Protein AF-A0A6B4PZ00-F1 (afdb_monomer_lite)

Radius of gyration: 22.48 Å; chains: 1; bounding box: 42×47×64 Å

Secondary structure (DSSP, 8-state):
-HHHHHHHHHHHHHHHHHHHHHHHTS----PPP-STT-EEEEEEEEETTEEEEEEEEES-SSSEEEEEETTHHHHHHHHHHH-GGGEEEEEEES--S-HHHHHH-

Structure (mmCIF, N/CA/C/O backbone):
data_AF-A0A6B4PZ00-F1
#
_entry.id   AF-A0A6B4PZ00-F1
#
loop_
_atom_site.group_PDB
_atom_site.id
_atom_site.type_symbol
_atom_site.label_atom_id
_atom_site.label_alt_id
_atom_site.label_comp_id
_atom_site.label_asym_id
_atom_site.label_entity_id
_atom_site.label_seq_id
_atom_site.pdbx_PDB_ins_code
_atom_site.Cartn_x
_atom_site.Cartn_y
_atom_site.Cartn_z
_atom_site.occupancy
_atom_site.B_iso_or_equiv
_atom_site.auth_seq_id
_atom_site.auth_comp_id
_atom_site.auth_asym_id
_atom_site.auth_atom_id
_atom_site.pdbx_PDB_model_num
ATOM 1 N N . MET A 1 1 ? 29.088 -0.197 -50.088 1.00 58.53 1 MET A N 1
ATOM 2 C CA . MET A 1 1 ? 27.790 0.331 -49.590 1.00 58.53 1 MET A CA 1
ATOM 3 C C . MET A 1 1 ? 27.212 -0.443 -48.397 1.00 58.53 1 MET A C 1
ATOM 5 O O . MET A 1 1 ? 26.783 0.213 -47.458 1.00 58.53 1 MET A O 1
ATOM 9 N N . LYS A 1 2 ? 27.252 -1.789 -48.359 1.00 60.94 2 LYS A N 1
ATOM 10 C CA . LYS A 1 2 ? 26.704 -2.606 -47.246 1.00 60.94 2 LYS A CA 1
ATOM 11 C C . LYS A 1 2 ? 27.252 -2.265 -45.845 1.00 60.94 2 LYS A C 1
ATOM 13 O O . LYS A 1 2 ? 26.471 -2.107 -44.916 1.00 60.94 2 LYS A O 1
ATOM 18 N N . TYR A 1 3 ? 28.567 -2.073 -45.699 1.00 61.94 3 TYR A N 1
ATOM 19 C CA . TYR A 1 3 ? 29.188 -1.780 -44.396 1.00 61.94 3 TYR A CA 1
ATOM 20 C C . TYR A 1 3 ? 28.753 -0.439 -43.781 1.00 61.94 3 TYR A C 1
ATOM 22 O O . TYR A 1 3 ? 28.570 -0.362 -42.573 1.00 61.94 3 TYR A O 1
ATOM 30 N N . LYS A 1 4 ? 28.502 0.598 -44.596 1.00 72.31 4 LYS A N 1
ATOM 31 C CA . LYS A 1 4 ? 27.989 1.890 -44.102 1.00 72.31 4 LYS A CA 1
ATOM 32 C C . LYS A 1 4 ? 26.545 1.774 -43.597 1.00 72.31 4 LYS A C 1
ATOM 34 O O . LYS A 1 4 ? 26.216 2.354 -42.571 1.00 72.31 4 LYS A O 1
ATOM 39 N N . SER A 1 5 ? 25.711 0.984 -44.278 1.00 71.88 5 SER A N 1
ATOM 40 C CA . SER A 1 5 ? 24.324 0.721 -43.866 1.00 71.88 5 SER A CA 1
ATOM 41 C C . SER A 1 5 ? 24.250 -0.043 -42.535 1.00 71.88 5 SER A C 1
ATOM 43 O O . SER A 1 5 ? 23.478 0.340 -41.661 1.00 71.88 5 SER A O 1
ATOM 45 N N . LEU A 1 6 ? 25.121 -1.037 -42.323 1.00 82.88 6 LEU A N 1
ATOM 46 C CA . LEU A 1 6 ? 25.235 -1.757 -41.044 1.00 82.88 6 LEU A CA 1
ATOM 47 C C . LEU A 1 6 ? 25.638 -0.840 -39.878 1.00 82.88 6 LEU A C 1
ATOM 49 O O . LEU A 1 6 ? 25.087 -0.966 -38.785 1.00 82.88 6 LEU A O 1
ATOM 53 N N . THR A 1 7 ? 26.564 0.099 -40.096 1.00 86.06 7 THR A N 1
ATOM 54 C CA . THR A 1 7 ? 26.946 1.086 -39.072 1.00 86.06 7 THR A CA 1
ATOM 55 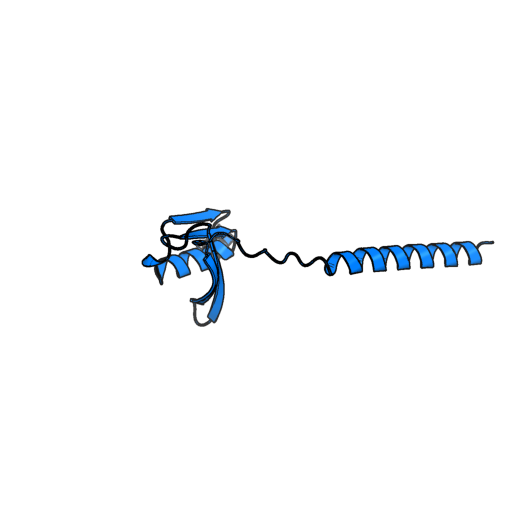C C . THR A 1 7 ? 25.784 2.016 -38.723 1.00 86.06 7 THR A C 1
ATOM 57 O O . THR A 1 7 ? 25.539 2.259 -37.546 1.00 86.06 7 THR A O 1
ATOM 60 N N . ILE A 1 8 ? 25.020 2.478 -39.719 1.00 89.56 8 ILE A N 1
ATOM 61 C CA . ILE A 1 8 ? 23.846 3.339 -39.501 1.00 89.56 8 ILE A CA 1
ATOM 62 C C . ILE A 1 8 ? 22.776 2.612 -38.674 1.00 89.56 8 ILE A C 1
ATOM 64 O O . ILE A 1 8 ? 22.265 3.176 -37.709 1.00 89.56 8 ILE A O 1
ATOM 68 N N . ILE A 1 9 ? 22.485 1.346 -38.987 1.00 93.00 9 ILE A N 1
ATOM 69 C CA . ILE A 1 9 ? 21.504 0.540 -38.240 1.00 93.00 9 ILE A CA 1
ATOM 70 C C . ILE A 1 9 ? 21.927 0.372 -36.772 1.00 93.00 9 ILE A C 1
ATOM 72 O O . ILE A 1 9 ? 21.102 0.536 -35.875 1.00 93.00 9 ILE A O 1
ATOM 76 N N . LYS A 1 10 ? 23.214 0.105 -36.507 1.00 92.94 10 LYS A N 1
ATOM 77 C CA . LYS A 1 10 ? 23.741 -0.004 -35.134 1.00 92.94 10 LYS A CA 1
ATOM 78 C C . LYS A 1 10 ? 23.612 1.305 -34.354 1.00 92.94 10 LYS A C 1
ATOM 80 O O . LYS A 1 10 ? 23.250 1.272 -33.183 1.00 92.94 10 LYS A O 1
ATOM 85 N N . VAL A 1 11 ? 23.874 2.442 -34.998 1.00 94.38 11 VAL A N 1
ATOM 86 C CA . VAL A 1 11 ? 23.721 3.768 -34.377 1.00 94.38 11 VAL A CA 1
ATOM 87 C C . VAL A 1 11 ? 22.255 4.049 -34.048 1.00 94.38 11 VAL A C 1
ATOM 89 O O . VAL A 1 11 ? 21.961 4.477 -32.937 1.00 94.38 11 VAL A O 1
ATOM 92 N N . ILE A 1 12 ? 21.327 3.746 -34.961 1.00 95.69 12 ILE A N 1
ATOM 93 C CA . ILE A 1 12 ? 19.884 3.903 -34.714 1.00 95.69 12 ILE A CA 1
ATOM 94 C C . ILE A 1 12 ? 19.441 3.034 -33.533 1.00 95.69 12 ILE A C 1
ATOM 96 O O . ILE A 1 12 ? 18.768 3.526 -32.631 1.00 95.69 12 ILE A O 1
ATOM 100 N N . PHE A 1 13 ? 19.857 1.766 -33.497 1.00 96.44 13 PHE A N 1
ATOM 101 C CA . PHE A 1 13 ? 19.533 0.870 -32.388 1.00 96.44 13 PHE A CA 1
ATOM 102 C C . PHE A 1 13 ? 20.084 1.386 -31.052 1.00 96.44 13 PHE A C 1
ATOM 104 O O . PHE A 1 13 ? 19.375 1.378 -30.048 1.00 96.44 13 PHE A O 1
ATOM 111 N N . PHE A 1 14 ? 21.317 1.896 -31.041 1.00 96.44 14 PHE A N 1
ATOM 112 C CA . PHE A 1 14 ? 21.932 2.478 -29.848 1.00 96.44 14 PHE A CA 1
ATOM 113 C C . PHE A 1 14 ? 21.185 3.729 -29.357 1.00 96.44 14 PHE A C 1
ATOM 115 O O . PHE A 1 14 ? 20.950 3.873 -28.160 1.00 96.44 14 PHE A O 1
ATOM 122 N N . ILE A 1 15 ? 20.739 4.596 -30.272 1.00 96.31 15 ILE A N 1
ATOM 123 C CA . ILE A 1 15 ? 19.922 5.775 -29.943 1.00 96.31 15 ILE A CA 1
ATOM 124 C C . ILE A 1 15 ? 18.568 5.358 -29.355 1.00 96.31 15 ILE A C 1
ATOM 126 O O . ILE A 1 15 ? 18.143 5.927 -28.352 1.00 96.31 15 ILE A O 1
ATOM 130 N N . ILE A 1 16 ? 17.906 4.349 -29.932 1.00 95.69 16 ILE A N 1
ATOM 131 C CA . ILE A 1 16 ? 16.635 3.818 -29.412 1.00 95.69 16 ILE A CA 1
ATOM 132 C C . ILE A 1 16 ? 16.834 3.215 -28.017 1.00 95.69 16 ILE A C 1
ATOM 134 O O . ILE A 1 16 ? 16.049 3.499 -27.115 1.00 95.69 16 ILE A O 1
ATOM 138 N N . ALA A 1 17 ? 17.898 2.436 -27.809 1.00 95.38 17 ALA A N 1
ATOM 139 C CA . ALA A 1 17 ? 18.220 1.861 -26.506 1.00 95.38 17 ALA A CA 1
ATOM 140 C C . ALA A 1 17 ? 18.469 2.951 -25.449 1.00 95.38 17 ALA A C 1
ATOM 142 O O . ALA A 1 17 ? 17.926 2.867 -24.350 1.00 95.38 17 ALA A O 1
ATOM 143 N N . ILE A 1 18 ? 19.214 4.009 -25.792 1.00 94.62 18 ILE A N 1
ATOM 144 C CA . ILE A 1 18 ? 19.410 5.173 -24.914 1.00 94.62 18 ILE A CA 1
ATOM 145 C C . ILE A 1 18 ? 18.081 5.869 -24.620 1.00 94.62 18 ILE A C 1
ATOM 147 O O . ILE A 1 18 ? 17.805 6.188 -23.468 1.00 94.62 18 ILE A O 1
ATOM 151 N N . PHE A 1 19 ? 17.239 6.086 -25.630 1.00 92.00 19 PHE A N 1
ATOM 152 C CA . PHE A 1 19 ? 15.935 6.714 -25.442 1.00 92.00 19 PHE A CA 1
ATOM 153 C C . PHE A 1 19 ? 15.038 5.903 -24.496 1.00 92.00 19 PHE A C 1
ATOM 155 O O . PHE A 1 19 ? 14.413 6.488 -23.614 1.00 92.00 19 PHE A O 1
ATOM 162 N N . LEU A 1 20 ? 15.013 4.572 -24.629 1.00 90.25 20 LEU A N 1
ATOM 163 C CA . LEU A 1 20 ? 14.276 3.680 -23.726 1.00 90.25 20 LEU A CA 1
ATOM 164 C C . LEU A 1 20 ? 14.854 3.702 -22.305 1.00 90.25 20 LEU A C 1
ATOM 166 O O . LEU A 1 20 ? 14.095 3.821 -21.346 1.00 90.25 20 LEU A O 1
ATOM 170 N N . LEU A 1 21 ? 16.182 3.672 -22.162 1.00 88.88 21 LEU A N 1
ATOM 171 C CA . LEU A 1 21 ? 16.845 3.790 -20.860 1.00 88.88 21 LEU A CA 1
ATOM 172 C C . LEU A 1 21 ? 16.526 5.125 -20.175 1.00 88.88 21 LEU A C 1
ATOM 174 O O . LEU A 1 21 ? 16.280 5.149 -18.972 1.00 88.88 21 LEU A O 1
ATOM 178 N N . LEU A 1 22 ? 16.461 6.226 -20.929 1.00 87.56 22 LEU A N 1
ATOM 179 C CA . LEU A 1 22 ? 16.082 7.542 -20.407 1.00 87.56 22 LEU A CA 1
ATOM 180 C C . LEU A 1 22 ? 14.645 7.575 -19.861 1.00 87.56 22 LEU A C 1
ATOM 182 O O . LEU A 1 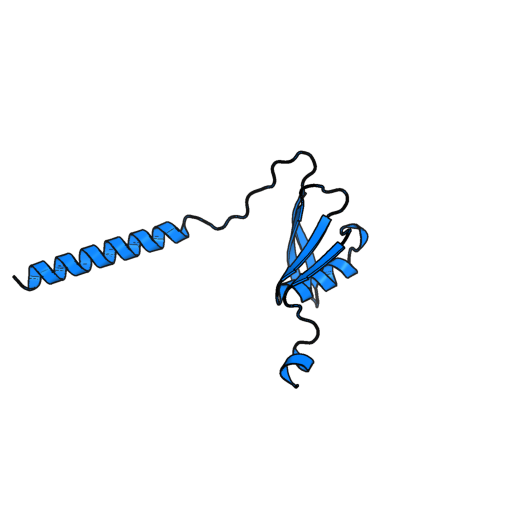22 ? 14.383 8.320 -18.916 1.00 87.56 22 LEU A O 1
ATOM 186 N N . GLN A 1 23 ? 13.722 6.758 -20.384 1.00 80.62 23 GLN A N 1
ATOM 187 C CA . GLN A 1 23 ? 12.362 6.670 -19.834 1.00 80.62 23 GLN A CA 1
ATOM 188 C C . GLN A 1 23 ? 12.333 6.023 -18.441 1.00 80.62 23 GLN A C 1
ATOM 190 O O . GLN A 1 23 ? 11.490 6.397 -17.628 1.00 80.62 23 GLN A O 1
ATOM 195 N N . CYS A 1 24 ? 13.278 5.135 -18.109 1.00 78.81 24 CYS A N 1
ATOM 196 C CA . CYS A 1 24 ? 13.392 4.561 -16.761 1.00 78.81 24 CYS A CA 1
ATOM 197 C C . CYS A 1 24 ? 13.781 5.607 -15.700 1.00 78.81 24 CYS A C 1
ATOM 199 O O . CYS A 1 24 ? 13.512 5.414 -14.516 1.00 78.81 24 CYS A O 1
ATOM 201 N N . PHE A 1 25 ? 14.364 6.739 -16.116 1.00 74.88 25 PHE A N 1
ATOM 202 C CA . PHE A 1 25 ? 14.667 7.883 -15.248 1.00 74.88 25 PHE A CA 1
ATOM 203 C C . PHE A 1 25 ? 13.508 8.884 -15.125 1.00 74.88 25 PHE A C 1
ATOM 205 O O . PHE A 1 25 ? 13.681 9.939 -14.513 1.00 74.88 25 PHE A O 1
ATOM 212 N N . LYS A 1 26 ? 12.316 8.569 -15.652 1.00 70.56 26 LYS A N 1
ATOM 213 C CA . LYS A 1 26 ? 11.051 9.158 -15.191 1.00 70.56 26 LYS A CA 1
ATOM 214 C C . LYS A 1 26 ? 10.450 8.220 -14.149 1.00 70.56 26 LYS A C 1
ATOM 216 O O . LYS A 1 26 ? 9.556 7.442 -14.475 1.00 70.56 26 LYS A O 1
ATOM 221 N N . PRO A 1 27 ? 10.962 8.234 -12.912 1.00 60.34 27 PRO A N 1
ATOM 222 C CA . PRO A 1 27 ? 10.448 7.352 -11.888 1.00 60.34 27 PRO A CA 1
ATOM 223 C C . PRO A 1 27 ? 8.946 7.581 -11.734 1.00 60.34 27 PRO A C 1
ATOM 225 O O . PRO A 1 27 ? 8.481 8.722 -11.661 1.00 60.34 27 PRO A O 1
ATOM 228 N N . THR A 1 28 ? 8.189 6.495 -11.637 1.00 63.94 28 THR A N 1
ATOM 229 C CA . THR A 1 28 ? 6.789 6.499 -11.205 1.00 63.94 28 THR A CA 1
ATOM 230 C C . THR A 1 28 ? 6.718 6.814 -9.706 1.00 63.94 28 THR A C 1
ATOM 232 O O . THR A 1 28 ? 6.084 6.097 -8.936 1.00 63.94 28 THR A O 1
ATOM 235 N N . TRP A 1 29 ? 7.428 7.859 -9.258 1.00 66.62 29 TRP A N 1
ATOM 236 C CA . TRP A 1 29 ? 7.321 8.368 -7.902 1.00 66.62 29 TRP A CA 1
ATOM 237 C C . TRP A 1 29 ? 5.930 8.933 -7.755 1.00 66.62 29 TRP A C 1
ATOM 239 O O . TRP A 1 29 ? 5.573 9.961 -8.329 1.00 66.62 29 TRP A O 1
ATOM 249 N N . THR A 1 30 ? 5.156 8.240 -6.946 1.00 75.12 30 THR A N 1
ATOM 250 C CA . THR A 1 30 ? 3.869 8.699 -6.484 1.00 75.12 30 THR A CA 1
ATOM 251 C C . THR A 1 30 ? 4.049 10.045 -5.758 1.00 75.12 30 THR A C 1
ATOM 253 O O . THR A 1 30 ? 4.659 10.081 -4.686 1.00 75.12 30 THR A O 1
ATOM 256 N N . PRO A 1 31 ? 3.564 11.173 -6.310 1.00 79.75 31 PRO A N 1
ATOM 257 C CA . PRO A 1 31 ? 3.841 12.493 -5.752 1.00 79.75 31 PRO A CA 1
ATOM 258 C C . PRO A 1 31 ? 3.146 12.684 -4.400 1.00 79.75 31 PRO A C 1
ATOM 260 O O . PRO A 1 31 ? 2.088 12.108 -4.136 1.00 79.75 31 PRO A O 1
ATOM 263 N N . LYS A 1 32 ? 3.699 13.547 -3.541 1.00 80.69 32 LYS A N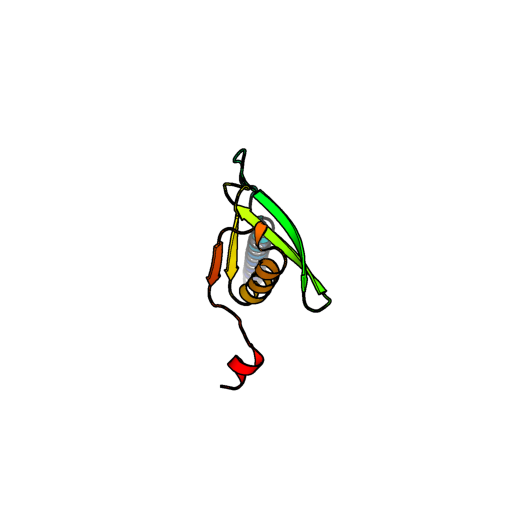 1
ATOM 264 C CA . LYS A 1 32 ? 3.025 13.931 -2.293 1.00 80.69 32 LYS A CA 1
ATOM 265 C C . LYS A 1 32 ? 1.718 14.667 -2.594 1.00 80.69 32 LYS A C 1
ATOM 267 O O . LYS A 1 32 ? 1.657 15.501 -3.499 1.00 80.69 32 LYS A O 1
ATOM 272 N N . ILE A 1 33 ? 0.691 14.392 -1.798 1.00 84.38 33 ILE A N 1
ATOM 273 C CA . ILE A 1 33 ? -0.557 15.158 -1.815 1.00 84.38 33 ILE A CA 1
ATOM 274 C C . ILE A 1 33 ? -0.268 16.500 -1.117 1.00 84.38 33 ILE A C 1
ATOM 276 O O . ILE A 1 33 ? 0.261 16.519 -0.011 1.00 84.38 33 ILE A O 1
ATOM 280 N N . LYS A 1 34 ? -0.529 17.631 -1.787 1.00 83.12 34 LYS A N 1
ATOM 281 C CA . LYS A 1 34 ? -0.156 18.984 -1.310 1.00 83.12 34 LYS A CA 1
ATOM 282 C C . LYS A 1 34 ? -1.263 19.686 -0.507 1.00 83.12 34 LYS A C 1
ATOM 284 O O . LYS A 1 34 ? -1.307 20.912 -0.462 1.00 83.12 34 LYS A O 1
ATOM 289 N N . VAL A 1 35 ? -2.188 18.940 0.091 1.00 87.19 35 VAL A N 1
ATOM 290 C CA . VAL A 1 35 ? -3.315 19.517 0.840 1.00 87.19 35 VAL A CA 1
ATOM 291 C C . VAL A 1 35 ? -2.945 19.605 2.320 1.00 87.19 35 VAL A C 1
ATOM 293 O O . VAL A 1 35 ? -2.337 18.693 2.866 1.00 87.19 35 VAL A O 1
ATOM 296 N N . LYS A 1 36 ? -3.311 20.698 3.002 1.00 85.69 36 LYS A N 1
ATOM 297 C CA . LYS A 1 36 ? -2.917 20.954 4.404 1.00 85.69 36 LYS A CA 1
ATOM 298 C C . LYS A 1 36 ? -3.234 19.790 5.358 1.00 85.69 36 LYS A C 1
ATOM 300 O O . LYS A 1 36 ? -2.495 19.576 6.311 1.00 85.69 36 LYS A O 1
ATOM 305 N N . ASN A 1 37 ? -4.321 19.062 5.101 1.00 87.00 37 ASN A N 1
ATOM 306 C CA . ASN A 1 37 ? -4.772 17.946 5.928 1.00 87.00 37 ASN A CA 1
ATOM 307 C C . ASN A 1 37 ? -4.549 16.567 5.286 1.00 87.00 37 ASN A C 1
ATOM 309 O O . ASN A 1 37 ? -5.108 15.593 5.771 1.00 87.00 37 ASN A O 1
ATOM 313 N N . SER A 1 38 ? -3.788 16.461 4.192 1.00 86.62 38 SER A N 1
ATOM 314 C CA . SER A 1 38 ? -3.536 15.165 3.551 1.00 86.62 38 SER A CA 1
ATOM 315 C C . SER A 1 38 ? -2.500 14.321 4.290 1.00 86.62 38 SER A C 1
ATOM 317 O O . SER A 1 38 ? -1.614 14.855 4.951 1.00 86.62 38 SER A O 1
ATOM 319 N N . ILE A 1 39 ? -2.577 13.007 4.091 1.00 84.50 39 ILE A N 1
ATOM 320 C CA . ILE A 1 39 ? -1.594 12.006 4.513 1.00 84.50 39 ILE A CA 1
ATOM 321 C C . ILE A 1 39 ? -0.943 11.386 3.270 1.00 84.50 39 ILE A C 1
ATOM 323 O O . ILE A 1 39 ? -1.595 11.223 2.236 1.00 84.50 39 ILE A O 1
ATOM 327 N N . SER A 1 40 ? 0.362 11.119 3.327 1.00 85.81 40 SER A N 1
ATOM 328 C CA . SER A 1 40 ? 1.127 10.448 2.267 1.00 85.81 40 SER A CA 1
ATOM 329 C C . SER A 1 40 ? 2.449 9.943 2.848 1.00 85.81 40 SER A C 1
ATOM 331 O O . SER A 1 40 ? 3.496 10.553 2.617 1.00 85.81 40 SER A O 1
ATOM 333 N N . GLU A 1 41 ? 2.390 8.858 3.611 1.00 83.75 41 GLU A N 1
ATOM 334 C CA . GLU A 1 41 ? 3.512 8.311 4.382 1.00 83.75 41 GLU A CA 1
ATOM 335 C C . GLU A 1 41 ? 3.677 6.801 4.184 1.00 83.75 41 GLU A C 1
ATOM 337 O O . GLU A 1 41 ? 2.744 6.116 3.765 1.00 83.75 41 GLU A O 1
ATOM 342 N N . LEU A 1 42 ? 4.888 6.303 4.444 1.00 85.12 42 LEU A N 1
ATOM 343 C CA . LEU A 1 42 ? 5.155 4.874 4.575 1.00 85.12 42 LEU A CA 1
ATOM 344 C C . LEU A 1 42 ? 4.988 4.499 6.043 1.00 85.12 42 LEU A C 1
ATOM 346 O O . LEU A 1 42 ? 5.574 5.137 6.916 1.00 85.12 42 LEU A O 1
ATOM 350 N N . HIS A 1 43 ? 4.190 3.473 6.292 1.00 83.62 43 HIS A N 1
ATOM 351 C CA . HIS A 1 43 ? 3.861 2.979 7.617 1.00 83.62 43 HIS A CA 1
ATOM 352 C C . HIS A 1 43 ? 4.295 1.525 7.740 1.00 83.62 43 HIS A C 1
ATOM 354 O O . HIS A 1 43 ? 4.073 0.729 6.827 1.00 83.62 43 HIS A O 1
ATOM 360 N N . LYS A 1 44 ? 4.929 1.174 8.856 1.00 88.44 44 LYS A N 1
ATOM 361 C CA . LYS A 1 44 ? 5.442 -0.179 9.088 1.00 88.44 44 LYS A CA 1
ATOM 362 C C . LYS A 1 44 ? 4.379 -1.049 9.742 1.00 88.44 44 LYS A C 1
ATOM 364 O O . LYS A 1 44 ? 3.775 -0.648 10.733 1.00 88.44 44 LYS A O 1
ATOM 369 N N . VAL A 1 45 ? 4.192 -2.250 9.212 1.00 85.69 45 VAL A N 1
ATOM 370 C CA . VAL A 1 45 ? 3.298 -3.281 9.747 1.00 85.69 45 VAL A CA 1
ATOM 371 C C . VAL A 1 45 ? 4.058 -4.595 9.867 1.00 85.69 45 VAL A C 1
ATOM 373 O O . VAL A 1 45 ? 4.920 -4.897 9.044 1.00 85.69 45 VAL A O 1
ATOM 376 N N . TYR A 1 46 ? 3.760 -5.385 10.896 1.00 89.00 46 TYR A N 1
ATOM 377 C CA . TYR A 1 46 ? 4.429 -6.665 11.126 1.00 89.00 46 TYR A CA 1
ATOM 378 C C . TYR A 1 46 ? 3.455 -7.801 10.842 1.00 89.00 46 TYR A C 1
ATOM 380 O O . TYR A 1 46 ? 2.462 -7.977 11.548 1.00 89.00 46 TYR A O 1
ATOM 388 N N . ILE A 1 47 ? 3.708 -8.548 9.775 1.00 84.69 47 ILE A N 1
ATOM 389 C CA . ILE A 1 47 ? 2.775 -9.512 9.200 1.00 84.69 47 ILE A CA 1
ATOM 390 C C . ILE A 1 47 ? 3.492 -10.855 9.067 1.00 84.69 47 ILE A C 1
ATOM 392 O O . ILE A 1 47 ? 4.516 -10.949 8.396 1.00 84.69 47 ILE A O 1
ATOM 396 N N . ASN A 1 48 ? 2.966 -11.897 9.720 1.00 86.12 48 ASN A N 1
ATOM 397 C CA . ASN A 1 48 ? 3.523 -13.259 9.709 1.00 86.12 48 ASN A CA 1
ATOM 398 C C . ASN A 1 48 ? 5.042 -13.325 9.973 1.00 86.12 48 ASN A C 1
ATOM 400 O O . ASN A 1 48 ? 5.768 -14.049 9.298 1.00 86.12 48 ASN A O 1
ATOM 404 N N . GLY A 1 49 ? 5.544 -12.540 10.928 1.00 87.06 49 GLY A N 1
ATOM 405 C CA . GLY A 1 49 ? 6.975 -12.519 11.257 1.00 87.06 49 GLY A CA 1
ATOM 406 C C . GLY A 1 49 ? 7.843 -11.662 10.328 1.00 87.06 49 GLY A C 1
ATOM 407 O O . GLY A 1 49 ? 9.060 -11.655 10.482 1.00 87.06 49 GLY A O 1
ATOM 408 N N . THR A 1 50 ? 7.246 -10.946 9.373 1.00 84.06 50 THR A N 1
ATOM 409 C CA . THR A 1 50 ? 7.950 -10.064 8.432 1.00 84.06 50 THR A CA 1
ATOM 410 C C . THR A 1 50 ? 7.522 -8.613 8.643 1.00 84.06 50 THR A C 1
ATOM 412 O O . THR A 1 50 ? 6.329 -8.315 8.690 1.00 84.06 50 THR A O 1
ATOM 415 N N . GLU A 1 51 ? 8.485 -7.694 8.743 1.00 89.19 51 GLU A N 1
ATOM 416 C CA . GLU A 1 51 ? 8.217 -6.251 8.707 1.00 89.19 51 GLU A CA 1
ATOM 417 C C . GLU A 1 51 ? 7.977 -5.814 7.259 1.00 89.19 51 GLU A C 1
ATOM 419 O O . GLU A 1 51 ? 8.816 -6.042 6.387 1.00 89.19 51 GLU A O 1
ATOM 424 N N . LEU A 1 52 ? 6.834 -5.187 7.001 1.00 85.12 52 LEU A N 1
ATOM 425 C CA . LEU A 1 52 ? 6.442 -4.665 5.697 1.00 85.12 52 LEU A CA 1
ATOM 426 C C . LEU A 1 52 ? 6.147 -3.168 5.810 1.00 85.12 52 LEU A C 1
ATOM 428 O O . LEU A 1 52 ? 5.634 -2.703 6.825 1.00 85.12 52 LEU A O 1
ATOM 432 N N . GLU A 1 53 ? 6.427 -2.413 4.749 1.00 82.44 53 GLU A N 1
ATOM 433 C CA . GLU A 1 53 ? 6.033 -1.006 4.636 1.00 82.44 53 GLU A CA 1
ATOM 434 C C . GLU A 1 53 ? 4.836 -0.868 3.695 1.00 82.44 53 GLU A C 1
ATOM 436 O O . GLU A 1 53 ? 4.875 -1.292 2.538 1.00 82.44 53 GLU A O 1
ATOM 441 N N . ILE A 1 54 ? 3.765 -0.254 4.193 1.00 84.94 54 ILE A N 1
ATOM 442 C CA . ILE A 1 54 ? 2.571 0.089 3.420 1.00 84.94 54 ILE A CA 1
ATOM 443 C C . ILE A 1 54 ? 2.498 1.600 3.220 1.00 84.94 54 ILE A C 1
ATOM 445 O O . ILE A 1 54 ? 2.880 2.375 4.089 1.00 84.94 54 ILE A O 1
ATOM 449 N N . MET A 1 55 ? 1.993 2.043 2.070 1.00 80.31 55 MET A N 1
ATOM 450 C CA . MET A 1 55 ? 1.841 3.469 1.784 1.00 80.31 55 MET A CA 1
ATOM 451 C C . MET A 1 55 ? 0.431 3.938 2.156 1.00 80.31 55 MET A C 1
ATOM 453 O O . MET A 1 55 ? -0.539 3.560 1.498 1.00 80.31 55 MET A O 1
ATOM 457 N N . ILE A 1 56 ? 0.313 4.798 3.167 1.00 80.19 56 ILE A N 1
ATOM 458 C CA . ILE A 1 56 ? -0.954 5.421 3.570 1.00 80.19 56 ILE A CA 1
ATOM 459 C C . ILE A 1 56 ? -1.074 6.771 2.871 1.00 80.19 56 ILE A C 1
ATOM 461 O O . ILE A 1 56 ? -0.207 7.638 3.006 1.00 80.19 56 ILE A O 1
ATOM 465 N N . ARG A 1 57 ? -2.150 6.969 2.099 1.00 82.44 57 ARG A N 1
ATOM 466 C CA . ARG A 1 57 ? -2.394 8.216 1.362 1.00 82.44 57 ARG A CA 1
ATOM 467 C C . ARG A 1 57 ? -3.857 8.628 1.405 1.00 82.44 57 ARG A C 1
ATOM 469 O O . ARG A 1 57 ? -4.742 7.796 1.258 1.00 82.44 57 ARG A O 1
ATOM 476 N N . GLY A 1 58 ? -4.112 9.925 1.515 1.00 81.31 58 GLY A N 1
ATOM 477 C CA . GLY A 1 58 ? -5.465 10.473 1.492 1.00 81.31 58 GLY A CA 1
ATOM 478 C C . GLY A 1 58 ? -5.469 11.994 1.528 1.00 81.31 58 GLY A C 1
ATOM 479 O O . GLY A 1 58 ? -4.516 12.613 1.989 1.00 81.31 58 GLY A O 1
ATOM 480 N N . TYR A 1 59 ? -6.544 12.617 1.049 1.00 84.88 59 TYR A N 1
ATOM 481 C CA . TYR A 1 59 ? -6.703 14.079 1.066 1.00 84.88 59 TYR A CA 1
ATOM 482 C C . TYR A 1 59 ? -7.057 14.639 2.455 1.00 84.88 59 TYR A C 1
ATOM 484 O O . TYR A 1 59 ? -6.957 15.846 2.674 1.00 84.88 59 TYR A O 1
ATOM 492 N N . ASN A 1 60 ? -7.432 13.760 3.388 1.00 82.06 60 ASN A N 1
ATOM 493 C CA . ASN A 1 60 ? -7.722 14.061 4.783 1.00 82.06 60 ASN A CA 1
ATOM 494 C C . ASN A 1 60 ? -7.137 12.946 5.674 1.00 82.06 60 ASN A C 1
ATOM 496 O O . ASN A 1 60 ? -7.362 11.768 5.402 1.00 82.06 60 ASN A O 1
ATOM 500 N N . LYS A 1 61 ? -6.372 13.320 6.702 1.00 76.50 61 LYS A N 1
ATOM 501 C CA . LYS A 1 61 ? -5.694 12.417 7.640 1.00 76.50 61 LYS A CA 1
ATOM 502 C C . LYS A 1 61 ? -6.576 11.925 8.787 1.00 76.50 61 LYS A C 1
ATOM 504 O O . LYS A 1 61 ? -6.195 10.973 9.447 1.00 76.50 61 LYS A O 1
ATOM 509 N N . GLU A 1 62 ? -7.706 12.580 9.064 1.00 81.94 62 GLU A N 1
ATOM 510 C CA . GLU A 1 62 ? -8.518 12.252 10.246 1.00 81.94 62 GLU A CA 1
ATOM 511 C C . GLU A 1 62 ? -9.113 10.850 10.154 1.00 81.94 62 GLU A C 1
ATOM 513 O O . GLU A 1 62 ? -9.339 10.226 11.185 1.00 81.94 62 GLU A O 1
ATOM 518 N N . LYS A 1 63 ? -9.318 10.354 8.927 1.00 71.88 63 LYS A N 1
ATOM 519 C CA . LYS A 1 63 ? -9.858 9.033 8.626 1.00 71.88 63 LYS A CA 1
ATOM 520 C C . LYS A 1 63 ? -9.480 8.612 7.201 1.00 71.88 63 LYS A C 1
ATOM 522 O O . LYS A 1 63 ? -10.132 9.003 6.232 1.00 71.88 63 LYS A O 1
ATOM 527 N N . SER A 1 64 ? -8.396 7.853 7.057 1.00 79.06 64 SER A N 1
ATOM 528 C CA . SER A 1 64 ? -7.911 7.421 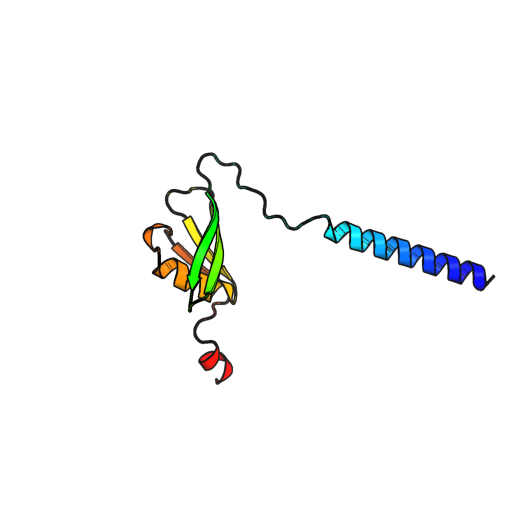5.738 1.00 79.06 64 SER A CA 1
ATOM 529 C C . SER A 1 64 ? -8.740 6.253 5.172 1.00 79.06 64 SER A C 1
ATOM 531 O O . SER A 1 64 ? -9.376 5.515 5.923 1.00 79.06 64 SER A O 1
ATOM 533 N N . ILE A 1 65 ? -8.774 6.088 3.844 1.00 84.06 65 ILE A N 1
ATOM 534 C CA . ILE A 1 65 ? -9.347 4.898 3.191 1.00 84.06 65 ILE A CA 1
ATOM 535 C C . ILE A 1 65 ? -8.183 3.999 2.786 1.00 84.06 65 ILE A C 1
ATOM 537 O O . ILE A 1 65 ? -7.323 4.422 2.011 1.00 84.06 65 ILE A O 1
ATOM 541 N N . LEU A 1 66 ? -8.162 2.768 3.290 1.00 87.62 66 LEU A N 1
ATOM 542 C CA . LEU A 1 66 ? -7.157 1.779 2.924 1.00 87.62 66 LEU A CA 1
ATOM 543 C C . LEU A 1 66 ? -7.600 1.040 1.662 1.00 87.62 66 LEU A C 1
ATOM 545 O O . LEU A 1 66 ? -8.671 0.440 1.639 1.00 87.62 66 LEU A O 1
ATOM 549 N N . ILE A 1 67 ? -6.780 1.063 0.613 1.00 88.00 67 ILE A N 1
ATOM 550 C CA . ILE A 1 67 ? -7.072 0.365 -0.643 1.00 88.00 67 ILE A CA 1
ATOM 551 C C . ILE A 1 67 ? -6.025 -0.723 -0.856 1.00 88.00 67 ILE A C 1
ATOM 553 O O . ILE A 1 67 ? -4.836 -0.429 -0.975 1.00 88.00 67 ILE A O 1
ATOM 557 N N . GLY A 1 68 ? -6.470 -1.974 -0.922 1.00 89.50 68 GLY A N 1
ATOM 558 C CA . GLY A 1 68 ? -5.652 -3.112 -1.318 1.00 89.50 68 GLY A CA 1
ATOM 559 C C . GLY A 1 68 ? -5.958 -3.520 -2.757 1.00 89.50 68 GLY A C 1
ATOM 560 O O . GLY A 1 68 ? -7.117 -3.553 -3.162 1.00 89.50 68 GLY A O 1
ATOM 561 N N . HIS A 1 69 ? -4.933 -3.878 -3.526 1.00 90.94 69 HIS A N 1
ATOM 562 C CA . HIS A 1 69 ? -5.089 -4.421 -4.875 1.00 90.94 69 HIS A CA 1
ATOM 563 C C . HIS A 1 69 ? -4.280 -5.711 -5.022 1.00 90.94 69 HIS A C 1
ATOM 565 O O . HIS A 1 69 ? -3.103 -5.731 -4.651 1.00 90.94 69 HIS A O 1
ATOM 571 N N . SER A 1 70 ? -4.880 -6.767 -5.583 1.00 89.19 70 SER A N 1
ATOM 572 C CA . SER A 1 70 ? -4.234 -8.075 -5.763 1.00 89.19 70 SER A CA 1
ATOM 573 C C . SER A 1 70 ? -3.628 -8.574 -4.440 1.00 89.19 70 SER A C 1
ATOM 575 O O . SER A 1 70 ? -4.273 -8.446 -3.401 1.00 89.19 70 SER A O 1
ATOM 577 N N . TYR A 1 71 ? -2.386 -9.068 -4.417 1.00 88.44 71 TYR A N 1
ATOM 578 C CA . TYR A 1 71 ? -1.697 -9.499 -3.189 1.00 88.44 71 TYR A CA 1
ATOM 579 C C . TYR A 1 71 ? -1.647 -8.416 -2.094 1.00 88.44 71 TYR A C 1
ATOM 581 O O . TYR A 1 71 ? -1.667 -8.719 -0.903 1.00 88.44 71 TYR A O 1
ATOM 589 N N . GLY A 1 72 ? -1.678 -7.134 -2.476 1.00 89.12 72 GLY A N 1
ATOM 590 C CA . GLY A 1 72 ? -1.754 -6.023 -1.527 1.00 89.12 72 GLY A CA 1
ATOM 591 C C . GLY A 1 72 ? -3.025 -6.027 -0.671 1.00 89.12 72 GLY A C 1
ATOM 592 O O . GLY A 1 72 ? -3.025 -5.437 0.405 1.00 89.12 72 GLY A O 1
ATOM 593 N N . THR A 1 73 ? -4.095 -6.709 -1.095 1.00 91.56 73 THR A N 1
ATOM 594 C CA . THR A 1 73 ? -5.309 -6.880 -0.278 1.00 91.56 73 THR A CA 1
ATOM 595 C C . THR A 1 73 ? -5.076 -7.720 0.968 1.00 91.56 73 THR A C 1
ATOM 597 O O . THR A 1 73 ? -5.584 -7.334 2.013 1.00 91.56 73 THR A O 1
ATOM 600 N N . TYR A 1 74 ? -4.263 -8.778 0.892 1.00 90.19 74 TYR A N 1
ATOM 601 C CA . TYR A 1 74 ? -3.898 -9.609 2.042 1.00 90.19 74 TYR A CA 1
ATOM 602 C C . TYR A 1 74 ? -3.188 -8.775 3.117 1.00 90.19 74 TYR A C 1
ATOM 604 O O . TYR A 1 74 ? -3.579 -8.760 4.286 1.00 90.19 74 TYR A O 1
ATOM 612 N N . ILE A 1 75 ? -2.195 -7.992 2.684 1.00 90.88 75 ILE A N 1
ATOM 613 C CA . ILE A 1 75 ? -1.447 -7.065 3.540 1.00 90.88 75 ILE A CA 1
ATOM 614 C C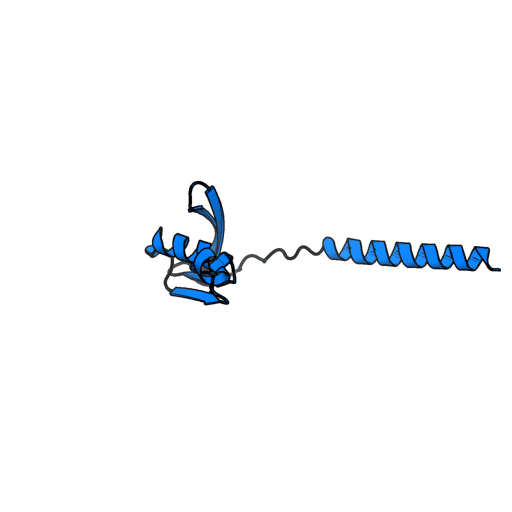 . ILE A 1 75 ? -2.388 -6.016 4.144 1.00 90.88 75 ILE A C 1
ATOM 616 O O . ILE A 1 75 ? -2.375 -5.790 5.352 1.00 90.88 75 ILE A O 1
ATOM 620 N N . ALA A 1 76 ? -3.230 -5.395 3.317 1.00 90.69 76 ALA A N 1
ATOM 621 C CA . ALA A 1 76 ? -4.141 -4.345 3.748 1.00 90.69 76 ALA A CA 1
ATOM 622 C C . ALA A 1 76 ? -5.230 -4.856 4.713 1.00 90.69 76 ALA A C 1
ATOM 624 O O . ALA A 1 76 ? -5.558 -4.166 5.674 1.00 90.69 76 ALA A O 1
ATOM 625 N N . THR A 1 77 ? -5.741 -6.077 4.532 1.00 92.06 77 THR A N 1
ATOM 626 C CA . THR A 1 77 ? -6.673 -6.703 5.482 1.00 92.06 77 THR A CA 1
ATOM 627 C C . THR A 1 77 ? -6.019 -6.879 6.850 1.00 92.06 77 THR A C 1
ATOM 629 O O . THR A 1 77 ? -6.598 -6.475 7.858 1.00 92.06 77 THR A O 1
ATOM 632 N N . MET A 1 78 ? -4.789 -7.396 6.909 1.00 91.81 78 MET A N 1
ATOM 633 C CA . MET A 1 78 ? -4.077 -7.537 8.184 1.00 91.81 78 MET A CA 1
ATOM 634 C C . MET A 1 78 ? -3.739 -6.189 8.820 1.00 91.81 78 MET A C 1
ATOM 636 O O . MET A 1 78 ? -3.967 -6.019 10.015 1.00 91.81 78 MET A O 1
ATOM 640 N N . ALA A 1 79 ? -3.285 -5.212 8.031 1.00 90.69 79 ALA A N 1
ATOM 641 C CA . ALA A 1 79 ? -3.036 -3.856 8.513 1.00 90.69 79 ALA A CA 1
ATOM 642 C C . ALA A 1 79 ? -4.308 -3.209 9.092 1.00 90.69 79 ALA A C 1
ATOM 644 O O . ALA A 1 79 ? -4.256 -2.597 10.158 1.00 90.69 79 ALA A O 1
ATOM 645 N N . SER A 1 80 ? -5.461 -3.397 8.435 1.00 90.56 80 SER A N 1
ATOM 646 C CA . SER A 1 80 ? -6.755 -2.891 8.913 1.00 90.56 80 SER A CA 1
ATOM 647 C C . SER A 1 80 ? -7.200 -3.530 10.227 1.00 90.56 80 SER A C 1
ATOM 649 O O . SER A 1 80 ? -7.791 -2.855 11.062 1.00 90.56 80 SER A O 1
ATOM 651 N N . ASN A 1 81 ? -6.877 -4.809 10.435 1.00 92.25 81 ASN A N 1
ATOM 652 C CA . ASN A 1 81 ? -7.192 -5.522 11.669 1.00 92.25 81 ASN A CA 1
ATOM 653 C C . ASN A 1 81 ? -6.251 -5.133 12.822 1.00 92.25 81 ASN A C 1
ATOM 655 O O . ASN A 1 81 ? -6.667 -5.114 13.975 1.00 92.25 81 ASN A O 1
ATOM 659 N N . GLN A 1 82 ? -4.983 -4.830 12.521 1.00 91.06 82 GLN A N 1
ATOM 660 C CA . GLN A 1 82 ? -3.995 -4.423 13.524 1.00 91.06 82 GLN A CA 1
ATOM 661 C C . GLN A 1 82 ? -4.224 -3.002 14.048 1.00 91.06 82 GLN A C 1
ATOM 663 O O . GLN A 1 82 ? -3.953 -2.750 15.219 1.00 91.06 82 GLN A O 1
ATOM 668 N N . GLN A 1 83 ? -4.681 -2.080 13.194 1.00 87.62 83 GLN A N 1
ATOM 669 C CA . GLN A 1 83 ? -4.847 -0.660 13.535 1.00 87.62 83 GLN A CA 1
ATOM 670 C C . GLN A 1 83 ? -6.157 -0.091 12.958 1.00 87.62 83 GLN A C 1
ATOM 672 O O . GLN A 1 83 ? -6.127 0.798 12.097 1.00 87.62 83 GLN A O 1
ATOM 677 N N . PRO A 1 84 ? -7.325 -0.621 13.367 1.00 88.50 84 PRO A N 1
ATOM 678 C CA . PRO A 1 84 ? -8.621 -0.255 12.792 1.00 88.50 84 PRO A CA 1
ATOM 679 C C . PRO A 1 84 ? -8.959 1.233 12.958 1.00 88.50 84 PRO A C 1
ATOM 681 O O . PRO A 1 84 ? -9.685 1.795 12.143 1.00 88.50 84 PRO A O 1
ATOM 684 N N . GLU A 1 85 ? -8.411 1.900 13.972 1.00 88.19 85 GLU A N 1
ATOM 685 C CA . GLU A 1 85 ? -8.611 3.325 14.241 1.00 88.19 85 GLU A CA 1
ATOM 686 C C . GLU A 1 85 ? -8.010 4.261 13.178 1.00 88.19 85 GLU A C 1
ATOM 688 O O . GLU A 1 85 ? -8.446 5.408 13.065 1.00 88.19 85 GLU A O 1
ATOM 693 N N . LEU A 1 86 ? -7.046 3.790 12.378 1.00 83.81 86 LEU A N 1
ATOM 694 C CA . LEU A 1 86 ? -6.404 4.588 11.322 1.00 83.81 86 LEU A CA 1
ATOM 695 C C . LEU A 1 86 ? -7.246 4.686 10.039 1.00 83.81 86 LEU A C 1
ATOM 697 O O . LEU A 1 86 ? -7.021 5.575 9.201 1.00 83.81 86 LEU A O 1
ATOM 701 N N . TYR A 1 87 ? -8.210 3.776 9.872 1.00 86.19 87 TYR A N 1
ATOM 702 C CA . TYR A 1 87 ? -8.922 3.573 8.616 1.00 86.19 87 TYR A CA 1
ATOM 703 C C . TYR A 1 87 ? -10.432 3.718 8.806 1.00 86.19 87 TYR A C 1
ATOM 705 O O . TYR A 1 87 ? -11.049 3.049 9.625 1.00 86.19 87 TYR A O 1
ATOM 713 N N . GLN A 1 88 ? -11.065 4.565 7.998 1.00 86.88 88 GLN A N 1
ATOM 714 C CA . GLN A 1 88 ? -12.527 4.680 7.975 1.00 86.88 88 GLN A CA 1
ATOM 715 C C . GLN A 1 88 ? -13.191 3.641 7.085 1.00 86.88 88 GLN A C 1
ATOM 717 O O . GLN A 1 88 ? -14.348 3.292 7.304 1.00 86.88 88 GLN A O 1
ATOM 722 N N . ALA A 1 89 ? -12.483 3.185 6.058 1.00 84.38 89 ALA A N 1
ATOM 723 C CA . ALA A 1 89 ? -12.968 2.164 5.152 1.00 84.38 89 ALA A CA 1
ATOM 724 C C . ALA A 1 89 ? -11.795 1.387 4.556 1.00 84.38 89 ALA A C 1
ATOM 726 O O . ALA A 1 89 ? -10.697 1.925 4.390 1.00 84.38 89 ALA A O 1
ATOM 727 N N . TYR A 1 90 ? -12.074 0.139 4.195 1.00 87.75 90 TYR A N 1
ATOM 728 C CA . TYR A 1 90 ? -11.199 -0.725 3.418 1.00 87.75 90 TYR A CA 1
ATOM 729 C C . TYR A 1 90 ? -11.844 -1.011 2.058 1.00 87.75 90 TYR A C 1
ATOM 731 O O . TYR A 1 90 ? -13.034 -1.322 1.990 1.00 87.75 90 TYR A O 1
ATOM 739 N N . ILE A 1 91 ? -11.064 -0.918 0.981 1.00 88.38 91 ILE A N 1
ATOM 740 C CA . ILE A 1 91 ? -11.473 -1.288 -0.377 1.00 88.38 91 ILE A CA 1
ATOM 741 C C . ILE A 1 91 ? -10.493 -2.341 -0.897 1.00 88.38 91 ILE A C 1
ATOM 743 O O . ILE A 1 91 ? -9.324 -2.040 -1.131 1.00 88.38 91 ILE A O 1
ATOM 747 N N . GLY A 1 92 ? -10.972 -3.567 -1.098 1.00 87.50 92 GLY A N 1
ATOM 748 C CA . GLY A 1 92 ? -10.219 -4.635 -1.754 1.00 87.50 92 GLY A CA 1
ATOM 749 C C . GLY A 1 92 ? -10.545 -4.715 -3.246 1.00 87.50 92 GLY A C 1
ATOM 750 O O . GLY A 1 92 ? -11.715 -4.736 -3.623 1.00 87.50 92 GLY A O 1
ATOM 751 N N . ILE A 1 93 ? -9.526 -4.771 -4.104 1.00 87.50 93 ILE A N 1
ATOM 752 C CA . ILE A 1 93 ? -9.670 -4.924 -5.559 1.00 87.50 93 ILE A CA 1
ATOM 753 C C . ILE A 1 93 ? -8.909 -6.179 -5.994 1.00 87.50 93 ILE A C 1
ATOM 755 O O . ILE A 1 93 ? -7.698 -6.258 -5.797 1.00 87.50 93 ILE A O 1
ATOM 759 N N . GLY A 1 94 ? -9.601 -7.162 -6.582 1.00 84.38 94 GLY A N 1
ATOM 760 C CA . GLY A 1 94 ? -8.989 -8.453 -6.936 1.00 84.38 94 GLY A CA 1
ATOM 761 C C . GLY A 1 94 ? -8.424 -9.165 -5.705 1.00 84.38 94 GLY A C 1
ATOM 762 O O . GLY A 1 94 ? -7.238 -9.477 -5.661 1.00 84.38 94 GLY A O 1
ATOM 763 N N . GLN A 1 95 ? -9.252 -9.298 -4.666 1.00 85.56 95 GLN A N 1
ATOM 764 C CA . GLN A 1 95 ? -8.811 -9.680 -3.330 1.00 85.56 95 GLN A CA 1
ATOM 765 C C . GLN A 1 95 ? -8.223 -11.090 -3.267 1.00 85.56 95 GLN A C 1
ATOM 767 O O . GLN A 1 95 ? -8.784 -12.043 -3.793 1.00 85.56 95 GLN A O 1
ATOM 772 N N . VAL A 1 96 ? -7.107 -11.188 -2.551 1.00 86.25 96 VAL A N 1
ATOM 773 C CA . VAL A 1 96 ? -6.446 -12.420 -2.150 1.00 86.25 96 VAL A CA 1
ATOM 774 C C . VAL A 1 96 ? -6.881 -12.732 -0.721 1.00 86.25 96 VAL A C 1
ATOM 776 O O . VAL A 1 96 ? -6.655 -11.934 0.190 1.00 86.25 96 VAL A O 1
ATOM 779 N N . SER A 1 97 ? -7.535 -13.876 -0.539 1.00 79.69 97 SER A N 1
ATOM 780 C CA . SER A 1 97 ? -7.936 -14.406 0.765 1.00 79.69 97 SER A CA 1
ATOM 781 C C . SER A 1 97 ? -7.057 -15.605 1.122 1.00 79.69 97 SER A C 1
ATOM 783 O O . SER A 1 97 ? -5.941 -15.423 1.602 1.00 79.69 97 SER A O 1
ATOM 785 N N . ASP A 1 98 ? -7.516 -16.818 0.838 1.00 84.19 98 ASP A N 1
ATOM 786 C CA . ASP A 1 98 ? -6.741 -18.040 1.001 1.00 84.19 98 ASP A CA 1
ATOM 787 C C . ASP A 1 98 ? -6.211 -18.478 -0.369 1.00 84.19 98 ASP A C 1
ATOM 789 O O . ASP A 1 98 ? -6.961 -18.973 -1.213 1.00 84.19 98 ASP A O 1
ATOM 793 N N . MET A 1 99 ? -4.914 -18.254 -0.608 1.00 79.44 99 MET A N 1
ATOM 794 C CA . MET A 1 99 ? -4.279 -18.672 -1.862 1.00 79.44 99 MET A CA 1
ATOM 795 C C . MET A 1 99 ? -4.190 -20.188 -1.984 1.00 79.44 99 MET A C 1
ATOM 797 O O . MET A 1 99 ? -4.324 -20.703 -3.084 1.00 79.44 99 MET A O 1
ATOM 801 N N . VAL A 1 100 ? -3.997 -20.913 -0.880 1.00 83.06 100 VAL A N 1
ATOM 802 C CA . VAL A 1 100 ? -3.898 -22.375 -0.940 1.00 83.06 100 VAL A CA 1
ATOM 803 C C . VAL A 1 100 ? -5.251 -22.950 -1.328 1.00 83.06 100 VAL A C 1
ATOM 805 O O . VAL A 1 100 ? -5.329 -23.771 -2.234 1.00 83.06 100 VAL A O 1
ATOM 808 N N . GLN A 1 101 ? -6.327 -22.475 -0.705 1.00 84.25 101 GLN A N 1
ATOM 809 C CA . GLN A 1 101 ? -7.675 -22.885 -1.079 1.00 84.25 101 GLN A CA 1
ATOM 810 C C . GLN A 1 101 ? -8.024 -22.458 -2.513 1.00 84.25 101 GLN A C 1
ATOM 812 O O . GLN A 1 101 ? -8.637 -23.240 -3.228 1.00 84.25 101 GLN A O 1
ATOM 817 N N . SER A 1 102 ? -7.628 -21.258 -2.946 1.00 79.12 102 SER A N 1
ATOM 818 C CA . SER A 1 102 ? -7.957 -20.752 -4.290 1.00 79.12 102 SER A CA 1
ATOM 819 C C . SER A 1 102 ? -7.210 -21.456 -5.426 1.00 79.12 102 SER A C 1
ATOM 821 O O . SER A 1 102 ? -7.679 -21.421 -6.552 1.00 79.12 102 SER A O 1
ATOM 823 N N . GLU A 1 103 ? -6.049 -22.058 -5.155 1.00 78.44 103 GLU A N 1
ATOM 824 C CA . GLU A 1 103 ? -5.277 -22.823 -6.149 1.00 78.44 103 GLU A CA 1
ATOM 825 C C . GLU A 1 103 ? -5.669 -24.313 -6.183 1.00 78.44 103 GLU A C 1
ATOM 827 O O . GLU A 1 103 ? -5.345 -25.023 -7.133 1.00 78.44 103 GLU A O 1
ATOM 832 N N . LEU A 1 104 ? -6.339 -24.812 -5.138 1.00 82.19 104 LEU A N 1
ATOM 833 C CA . LEU A 1 104 ? -6.759 -26.215 -5.026 1.00 82.19 104 LEU A CA 1
ATOM 834 C C . LEU A 1 104 ? -8.152 -26.500 -5.611 1.00 82.19 104 LEU A C 1
ATOM 836 O O . LEU A 1 104 ? -8.500 -27.673 -5.768 1.00 82.19 104 LEU A O 1
ATOM 840 N N . TYR A 1 105 ? -8.934 -25.464 -5.921 1.00 61.97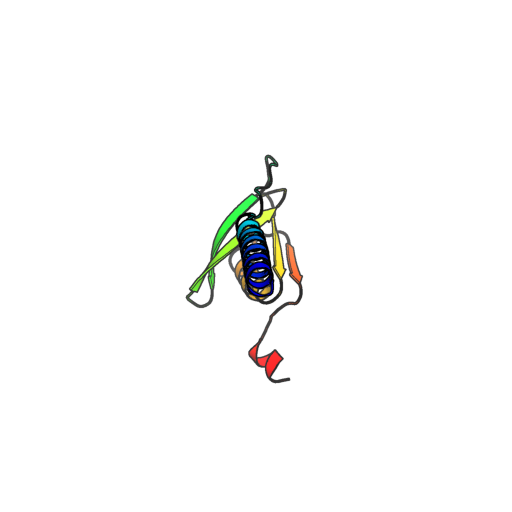 105 TYR A N 1
ATOM 841 C CA . TYR A 1 105 ? -10.298 -25.546 -6.455 1.00 61.97 105 TYR A CA 1
ATOM 842 C C . TYR A 1 105 ? -10.472 -24.612 -7.650 1.00 61.97 105 TYR A C 1
ATOM 844 O O . TYR A 1 105 ? -11.259 -24.978 -8.553 1.00 61.97 105 TYR A O 1
#

InterPro domains:
  IPR001375 Peptidase S9, prolyl oligopeptidase, catalytic domain [PF00326] (60-102)
  IPR029058 Alpha/Beta hydrolase fold [G3DSA:3.40.50.1820] (46-105)
  IPR029058 Alpha/Beta hydrolase fold [SSF53474] (58-102)

Foldseek 3Di:
DVVVVVVVVVVVVVVVVVVVVVVVVVDPPPDADPAPAWAWDWDWDQDPNDIDTDTFTDNHQQAGEAEAEAVRQVVSVVVCVVCVNRHPYYHYHNHDDPPVVVVVD

Sequence (105 aa):
MKYKSLTIIKVIFFIIAIFLLLQCFKPTWTPKIKVKNSISELHKVYINGTELEIMIRGYNKEKSILIGHSYGTYIATMASNQQPELYQAYIGIGQVSDMVQSELY

Organism: Clostridium botulinum (NCBI:txid1491)

pLDDT: mean 84.31, std 8.08, range [58.53, 96.44]